Protein AF-A0A5R2N4B3-F1 (afdb_monomer_lite)

Sequence (99 aa):
DDMGPGTDMPTPSGAVSRSLFKKQSAQEAHGSDFGIPGEPIKPLFKKNSLDEMTVRRTETPIEGDKPVKRERAGIGSYEDPGDARREKRRPGKTGRPGK

Foldseek 3Di:
DDDDPDDDDDDPPPDDPDDPDDDDDPCRVPVPPPDDVPDPDPDPDDDDDVCNVCVVVPPDPDVPDDPDDDDDPPPDLPPDPVSVVVVVPDDDPDDDPDD

pLDDT: mean 70.24, std 7.77, range [52.03, 85.44]

Secondary structure (DSSP, 8-state):
----S-S-PPPPTT--SS-SSPPPPHHHHHS-SS--TTS-PPPSSPPPPHHHHHTTTSS---TT-PPP-PPPTT-STTS-HHHHHHHHHSPP--S-S--

Radius of gyration: 38.05 Å; chains: 1; bounding box: 80×50×77 Å

Structure (mmCIF, N/CA/C/O backbone):
data_AF-A0A5R2N4B3-F1
#
_entry.id   AF-A0A5R2N4B3-F1
#
loop_
_atom_site.group_PDB
_atom_site.id
_atom_site.type_symbol
_atom_site.label_atom_id
_atom_site.label_alt_id
_atom_site.label_comp_id
_atom_site.label_asym_id
_atom_site.label_entity_id
_atom_site.label_seq_id
_atom_site.pdbx_PDB_ins_code
_atom_site.Cartn_x
_atom_site.Cartn_y
_atom_site.Cartn_z
_atom_site.occupancy
_atom_site.B_iso_or_equiv
_atom_site.auth_seq_id
_atom_site.auth_comp_id
_atom_site.auth_asym_id
_atom_site.auth_atom_id
_atom_site.pdbx_PDB_model_num
ATOM 1 N N . ASP A 1 1 ? -39.574 32.624 24.560 1.00 60.62 1 ASP A N 1
ATOM 2 C CA . ASP A 1 1 ? -38.742 31.900 23.579 1.00 60.62 1 ASP A CA 1
ATOM 3 C C . ASP A 1 1 ? -38.765 30.403 23.849 1.00 60.62 1 ASP A C 1
ATOM 5 O O . ASP A 1 1 ? -37.759 29.823 24.230 1.00 60.62 1 ASP A O 1
ATOM 9 N N . ASP A 1 2 ? -39.934 29.786 23.674 1.00 52.03 2 ASP A N 1
ATOM 10 C CA . ASP A 1 2 ? -40.120 28.337 23.792 1.00 52.03 2 ASP A CA 1
ATOM 11 C C . ASP A 1 2 ? -40.854 27.866 22.537 1.00 52.03 2 ASP A C 1
ATOM 13 O O . ASP A 1 2 ? -42.078 27.942 22.433 1.00 52.03 2 ASP A O 1
ATOM 17 N N . MET A 1 3 ? -40.081 27.499 21.518 1.00 63.59 3 MET A N 1
ATOM 18 C CA . MET A 1 3 ? -40.621 26.966 20.271 1.00 63.59 3 MET A CA 1
ATOM 19 C C . MET A 1 3 ? -40.657 25.440 20.395 1.00 63.59 3 MET A C 1
ATOM 21 O O . MET A 1 3 ? -39.768 24.741 19.910 1.00 63.59 3 MET A O 1
ATOM 25 N N . GLY A 1 4 ? -41.686 24.934 21.083 1.00 64.00 4 GLY A N 1
ATOM 26 C CA . GLY A 1 4 ? -42.110 23.534 20.992 1.00 64.00 4 GLY A CA 1
ATOM 27 C C . GLY A 1 4 ? -42.492 23.156 19.550 1.00 64.00 4 GLY A C 1
ATOM 28 O O . GLY A 1 4 ? -42.630 24.043 18.704 1.00 64.00 4 GLY A O 1
ATOM 29 N N . 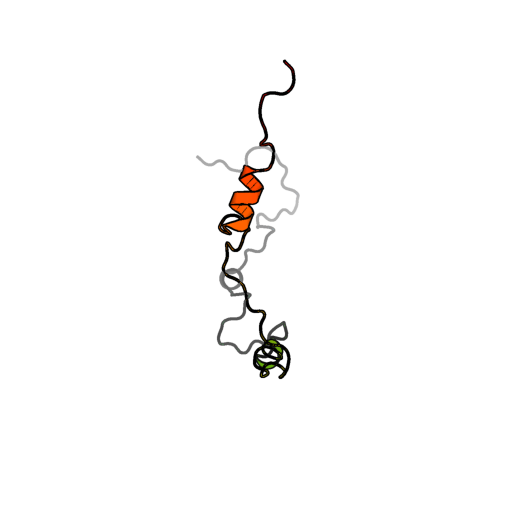PRO A 1 5 ? -42.626 21.851 19.237 1.00 65.75 5 PRO A N 1
ATOM 30 C CA . PRO A 1 5 ? -42.748 21.364 17.864 1.00 65.75 5 PRO A CA 1
ATOM 31 C C . PRO A 1 5 ? -43.955 22.011 17.184 1.00 65.75 5 PRO A C 1
ATOM 33 O O . PRO A 1 5 ? -45.103 21.747 17.533 1.00 65.75 5 PRO A O 1
ATOM 36 N N . GLY A 1 6 ? -43.667 22.914 16.250 1.00 61.00 6 GLY A N 1
ATOM 37 C CA . GLY A 1 6 ? -44.678 23.659 15.525 1.00 61.00 6 GLY A CA 1
ATOM 38 C C . GLY A 1 6 ? -45.613 22.729 14.758 1.00 61.00 6 GLY A C 1
ATOM 39 O O . GLY A 1 6 ? -45.165 21.809 14.078 1.00 61.00 6 GLY A O 1
ATOM 40 N N . THR A 1 7 ? -46.903 23.045 14.862 1.00 56.03 7 THR A N 1
ATOM 41 C CA . THR A 1 7 ? -47.959 22.788 13.872 1.00 56.03 7 THR A CA 1
ATOM 42 C C . THR A 1 7 ? -48.175 21.324 13.445 1.00 56.03 7 THR A C 1
ATOM 44 O O . THR A 1 7 ? -47.549 20.809 12.523 1.00 56.03 7 THR A O 1
ATOM 47 N N . ASP A 1 8 ? -49.166 20.711 14.100 1.00 56.03 8 ASP A N 1
ATOM 48 C CA . ASP A 1 8 ? -50.223 19.873 13.505 1.00 56.03 8 ASP A CA 1
ATOM 49 C C . ASP A 1 8 ? -49.867 18.513 12.877 1.00 56.03 8 ASP A C 1
ATOM 51 O O . ASP A 1 8 ? -50.561 18.044 11.975 1.00 56.03 8 ASP A O 1
ATOM 55 N N . MET A 1 9 ? -48.860 17.806 13.391 1.00 63.06 9 MET A N 1
ATOM 56 C CA . MET A 1 9 ? -48.711 16.371 13.106 1.00 63.06 9 MET A CA 1
ATOM 57 C C . MET A 1 9 ? -49.343 15.537 14.236 1.00 63.06 9 MET A C 1
ATOM 59 O O . MET A 1 9 ? -48.891 15.658 15.378 1.00 63.06 9 MET A O 1
ATOM 63 N N . PRO A 1 10 ? -50.353 14.678 13.980 1.00 65.19 10 PRO A N 1
ATOM 64 C CA . PRO A 1 10 ? -50.886 13.797 15.013 1.00 65.19 10 PRO A CA 1
ATOM 65 C C . PRO A 1 10 ? -49.785 12.831 15.459 1.00 65.19 10 PRO A C 1
ATOM 67 O O . PRO A 1 10 ? -49.255 12.059 14.659 1.00 65.19 10 PRO A O 1
ATOM 70 N N . THR A 1 11 ? -49.427 12.868 16.742 1.00 64.25 11 THR A N 1
ATOM 71 C CA . THR A 1 11 ? -48.562 11.850 17.337 1.00 64.25 11 THR A CA 1
ATOM 72 C C . THR A 1 11 ? -49.271 10.499 17.222 1.00 64.25 11 THR A C 1
ATOM 74 O O . THR A 1 11 ? -50.397 10.358 17.707 1.00 64.25 11 THR A O 1
ATOM 77 N N . PRO A 1 12 ? -48.674 9.493 16.555 1.00 67.12 12 PRO A N 1
ATOM 78 C CA . PRO A 1 12 ? -49.332 8.205 16.412 1.00 67.12 12 PRO A CA 1
ATOM 79 C C . PRO A 1 12 ? -49.539 7.584 17.797 1.00 67.12 12 PRO A C 1
ATOM 81 O O . PRO A 1 12 ? -48.654 7.633 18.656 1.00 67.12 12 PRO A O 1
ATOM 84 N N . SER A 1 13 ? -50.727 7.021 18.022 1.00 57.25 13 SER A N 1
ATOM 85 C CA . SER A 1 13 ? -51.082 6.345 19.273 1.00 57.25 13 SER A CA 1
ATOM 86 C C . SER A 1 13 ? -50.028 5.282 19.610 1.00 57.25 13 SER A C 1
ATOM 88 O O . SER A 1 13 ? -49.789 4.374 18.815 1.00 57.25 13 SER A O 1
ATOM 90 N N . GLY A 1 14 ? -49.356 5.427 20.758 1.00 64.56 14 GLY A N 1
ATOM 91 C CA . GLY A 1 14 ? -48.257 4.551 21.191 1.00 64.56 14 GLY A CA 1
ATOM 92 C C . GLY A 1 14 ? -46.840 5.085 20.938 1.00 64.56 14 GLY A C 1
ATOM 93 O O . GLY A 1 14 ? -45.872 4.399 21.269 1.00 64.56 14 GLY A O 1
ATOM 94 N N . ALA A 1 15 ? -46.687 6.300 20.398 1.00 63.38 15 ALA A N 1
ATOM 95 C CA . ALA A 1 15 ? -45.385 6.942 20.244 1.00 63.38 15 ALA A CA 1
ATOM 96 C C . ALA A 1 15 ? -44.750 7.242 21.611 1.00 63.38 15 ALA A C 1
ATOM 98 O O . ALA A 1 15 ? -45.080 8.216 22.288 1.00 63.38 15 ALA A O 1
ATOM 99 N N . VAL A 1 16 ? -43.806 6.399 22.021 1.00 67.00 16 VAL A N 1
ATOM 100 C CA . VAL A 1 16 ? -42.934 6.687 23.158 1.00 67.00 16 VAL A CA 1
ATOM 101 C C . VAL A 1 16 ? -42.027 7.850 22.746 1.00 67.00 16 VAL A C 1
ATOM 103 O O . VAL A 1 16 ? -41.316 7.744 21.752 1.00 67.00 16 VAL A O 1
ATOM 106 N N . SER A 1 17 ? -41.993 8.942 23.518 1.00 65.38 17 SER A N 1
ATOM 107 C CA . SER A 1 17 ? -41.125 10.122 23.301 1.00 65.38 17 SER A CA 1
ATOM 108 C C . SER A 1 17 ? -39.625 9.843 23.511 1.00 65.38 17 SER A C 1
ATOM 110 O O . SER A 1 17 ? -38.831 10.729 23.827 1.00 65.38 17 SER A O 1
ATOM 112 N N . ARG A 1 18 ? -39.219 8.582 23.372 1.00 72.31 18 ARG A N 1
ATOM 113 C CA . ARG A 1 18 ? -37.848 8.113 23.509 1.00 72.31 18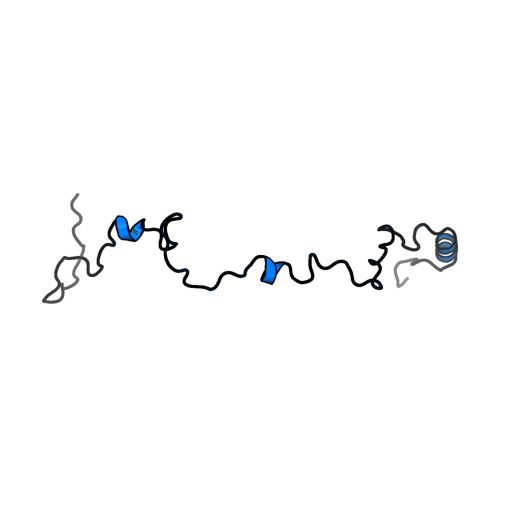 ARG A CA 1
ATOM 114 C C . ARG A 1 18 ? -37.281 7.864 22.118 1.00 72.31 18 ARG A C 1
ATOM 116 O O . ARG A 1 18 ? -37.960 7.337 21.246 1.00 72.31 18 ARG A O 1
ATOM 123 N N . SER A 1 19 ? -36.018 8.240 21.939 1.00 74.81 19 SER A N 1
ATOM 124 C CA . SER A 1 19 ? -35.236 7.955 20.733 1.00 74.81 19 SER A CA 1
ATOM 125 C C . SER A 1 19 ? -35.403 6.493 20.305 1.00 74.81 19 SER A C 1
ATOM 127 O O . SER A 1 19 ? -35.101 5.593 21.087 1.00 74.81 19 SER A O 1
ATOM 129 N N . LEU A 1 20 ? -35.835 6.269 19.058 1.00 80.19 20 LEU A N 1
ATOM 130 C CA . LEU A 1 20 ? -35.891 4.940 18.430 1.00 80.19 20 LEU A CA 1
ATOM 131 C C . LEU A 1 20 ? -34.493 4.351 18.187 1.00 80.19 20 LEU A C 1
ATOM 133 O O . LEU A 1 20 ? -34.343 3.157 17.947 1.00 80.19 20 LEU A O 1
ATOM 137 N N . PHE A 1 21 ? -33.463 5.192 18.261 1.00 80.50 21 PHE A N 1
ATOM 138 C CA . PHE A 1 21 ? -32.073 4.793 18.133 1.00 80.50 21 PHE A CA 1
ATOM 139 C C . PHE A 1 21 ? -31.470 4.562 19.515 1.00 80.50 21 PHE A C 1
ATOM 141 O O . PHE A 1 21 ? -31.548 5.426 20.400 1.00 80.50 21 PHE A O 1
ATOM 148 N N . LYS A 1 22 ? -30.822 3.410 19.689 1.00 82.12 22 LYS A N 1
ATOM 149 C CA . LYS A 1 22 ? -29.964 3.146 20.842 1.00 82.12 22 LYS A CA 1
ATOM 150 C C . LYS A 1 22 ? -28.717 4.027 20.719 1.00 82.12 22 LYS A C 1
ATOM 152 O O . LYS A 1 22 ? -28.010 3.945 19.719 1.00 82.12 22 LYS A O 1
ATOM 157 N N . LYS A 1 23 ? -28.443 4.872 21.719 1.00 80.69 23 LYS A N 1
ATOM 158 C CA . LYS A 1 23 ? -27.179 5.622 21.777 1.00 80.69 23 LYS A CA 1
ATOM 159 C C . LYS A 1 23 ? -26.047 4.633 22.050 1.00 80.69 23 LYS A C 1
ATOM 161 O O . LYS A 1 23 ? -26.128 3.884 23.025 1.00 80.69 23 LYS A O 1
ATOM 166 N N . GLN A 1 24 ? -25.033 4.627 21.190 1.00 81.56 24 GLN A N 1
ATOM 167 C CA . GLN A 1 24 ? -23.815 3.853 21.422 1.00 81.56 24 GLN A CA 1
ATOM 168 C C . GLN A 1 24 ? -23.153 4.318 22.725 1.00 81.56 24 GLN A C 1
ATOM 170 O O . GLN A 1 24 ? -23.203 5.505 23.068 1.00 81.56 24 GLN A O 1
ATOM 175 N N . SER A 1 25 ? -22.580 3.379 23.479 1.00 81.81 25 SER A N 1
ATOM 176 C CA . SER A 1 25 ? -21.840 3.715 24.703 1.00 81.81 25 SER A CA 1
ATOM 177 C C . SER A 1 25 ? -20.471 4.320 24.364 1.00 81.81 25 SER A C 1
ATOM 179 O O . SER A 1 25 ? -19.928 4.057 23.296 1.00 81.81 25 SER A O 1
ATOM 181 N N . ALA A 1 26 ? -19.876 5.108 25.268 1.00 77.25 26 ALA A N 1
ATOM 182 C CA . ALA A 1 26 ? -18.538 5.674 25.049 1.00 77.25 26 ALA A CA 1
ATOM 183 C C . ALA A 1 26 ? -17.471 4.582 24.829 1.00 77.25 26 ALA A C 1
ATOM 185 O O . ALA A 1 26 ? -16.600 4.738 23.979 1.00 77.25 26 ALA A O 1
ATOM 186 N N . GLN A 1 27 ? -17.590 3.451 25.535 1.00 73.38 27 GLN A N 1
ATOM 187 C CA . GLN A 1 27 ? -16.749 2.265 25.344 1.00 73.38 27 GLN A CA 1
ATOM 188 C C . GLN A 1 27 ? -16.909 1.629 23.960 1.00 73.38 27 GLN A C 1
ATOM 190 O O . GLN A 1 27 ? -15.955 1.074 23.441 1.00 73.38 27 GLN A O 1
ATOM 195 N N . GLU A 1 28 ? -18.101 1.688 23.375 1.00 74.31 28 GLU A N 1
ATOM 196 C CA . GLU A 1 28 ? -18.398 1.126 22.053 1.00 74.31 28 GLU A CA 1
ATOM 197 C C . GLU A 1 28 ? -18.002 2.094 20.929 1.00 74.31 28 GLU A C 1
ATOM 199 O O . GLU A 1 28 ? -17.591 1.661 19.864 1.00 74.31 28 GLU A O 1
ATOM 204 N N . ALA A 1 29 ? -18.065 3.406 21.176 1.00 74.12 29 ALA A N 1
ATOM 205 C CA . ALA A 1 29 ? -17.636 4.433 20.225 1.00 74.12 29 ALA A CA 1
ATOM 206 C C . ALA A 1 29 ? -16.107 4.625 20.179 1.00 74.12 29 ALA A C 1
ATOM 208 O O . ALA A 1 29 ? -15.564 5.005 19.144 1.00 74.12 29 ALA A O 1
ATOM 209 N N . HIS A 1 30 ? -15.418 4.403 21.304 1.00 70.31 30 HIS A N 1
ATOM 210 C CA . HIS A 1 30 ? -13.961 4.546 21.425 1.00 70.31 30 HIS A CA 1
ATOM 211 C C . HIS A 1 30 ? -13.230 3.217 21.631 1.00 70.31 30 HIS A C 1
ATOM 213 O O . HIS A 1 30 ? -12.001 3.200 21.711 1.00 70.31 30 HIS A O 1
ATOM 219 N N . GLY A 1 31 ? -13.967 2.110 21.719 1.00 68.25 31 GLY A N 1
ATOM 220 C CA . GLY A 1 31 ? -13.401 0.773 21.654 1.00 68.25 31 GLY A CA 1
ATOM 221 C C . GLY A 1 31 ? -12.757 0.608 20.291 1.00 68.25 31 GLY A C 1
ATOM 222 O O . GLY A 1 31 ? -13.402 0.785 19.261 1.00 68.25 31 GLY A O 1
ATOM 223 N N . SER A 1 32 ? -11.458 0.344 20.267 1.00 65.12 32 SER A N 1
ATOM 224 C CA . SER A 1 32 ? -10.771 0.094 19.014 1.00 65.12 32 SER A CA 1
ATOM 225 C C . SER A 1 32 ? -11.264 -1.245 18.459 1.00 65.12 32 SER A C 1
ATOM 227 O O . SER A 1 32 ? -10.822 -2.302 18.908 1.00 65.12 32 SER A O 1
ATOM 229 N N . ASP A 1 33 ? -12.154 -1.206 17.463 1.00 62.75 33 ASP A N 1
ATOM 230 C CA . ASP A 1 33 ? -12.551 -2.386 16.669 1.00 62.75 33 ASP A CA 1
ATOM 231 C C . ASP A 1 33 ? -11.329 -3.106 16.067 1.00 62.75 33 ASP A C 1
ATOM 233 O O . ASP A 1 33 ? -11.342 -4.299 15.763 1.00 62.75 33 ASP A O 1
ATOM 237 N N . PHE A 1 34 ? -10.228 -2.371 15.934 1.00 61.06 34 PHE A N 1
ATOM 238 C CA . PHE A 1 34 ? -8.899 -2.903 15.708 1.00 61.06 34 PHE A CA 1
ATOM 239 C C . PHE A 1 34 ? -8.288 -3.234 17.069 1.00 61.06 34 PHE A C 1
ATOM 241 O O . PHE A 1 34 ? -7.908 -2.326 17.802 1.00 61.06 34 PHE A O 1
ATOM 248 N N . GLY A 1 35 ? -8.243 -4.525 17.410 1.00 61.28 35 GLY A N 1
ATOM 249 C CA . GLY A 1 35 ? -7.784 -5.034 18.705 1.00 61.28 35 GLY A CA 1
ATOM 250 C C . GLY A 1 35 ? -6.613 -4.254 19.312 1.00 61.28 35 GLY A C 1
ATOM 251 O O . GLY A 1 35 ? -5.636 -3.938 18.628 1.00 61.28 35 GLY A O 1
ATOM 252 N N . ILE A 1 36 ? -6.737 -3.944 20.603 1.00 63.53 36 ILE A N 1
ATOM 253 C CA . ILE A 1 36 ? -5.751 -3.188 21.378 1.00 63.53 36 ILE A CA 1
ATOM 254 C C . ILE A 1 36 ? -4.377 -3.863 21.213 1.00 63.53 36 ILE A C 1
ATOM 256 O O . ILE A 1 36 ? -4.262 -5.068 21.469 1.00 63.53 36 ILE A O 1
ATOM 260 N N . PRO A 1 37 ? -3.322 -3.139 20.788 1.00 59.72 37 PRO A N 1
ATOM 261 C CA . PRO A 1 37 ? -1.993 -3.723 20.666 1.00 59.72 37 PRO A CA 1
ATOM 262 C C . PRO A 1 37 ? -1.502 -4.147 22.057 1.00 59.72 37 PRO A C 1
ATOM 264 O O . PRO A 1 37 ? -1.151 -3.307 22.879 1.00 59.72 37 PRO A O 1
ATOM 267 N N . GLY A 1 38 ? -1.510 -5.454 22.327 1.00 62.44 38 GLY A N 1
ATOM 268 C CA . GLY A 1 38 ? -1.075 -6.028 23.606 1.00 62.44 38 GLY A CA 1
ATOM 269 C C . GLY A 1 38 ? -1.956 -7.164 24.121 1.00 62.44 38 GLY A C 1
ATOM 270 O O . GLY A 1 38 ? -1.458 -8.028 24.838 1.00 62.44 38 GLY A O 1
ATOM 271 N N . GLU A 1 39 ? -3.225 -7.230 23.713 1.00 68.56 39 GLU A N 1
ATOM 272 C CA . GLU A 1 39 ? -4.065 -8.392 24.010 1.00 68.56 39 GLU A CA 1
ATOM 273 C C . GLU A 1 39 ? -3.888 -9.463 22.920 1.00 68.56 39 GLU A C 1
ATOM 275 O O . GLU A 1 39 ? -3.925 -9.134 21.729 1.00 68.56 39 GLU A O 1
ATOM 280 N N . PRO A 1 40 ? -3.685 -10.750 23.274 1.00 66.25 40 PRO A N 1
ATOM 281 C CA . PRO A 1 40 ? -3.518 -11.837 22.313 1.00 66.25 40 PRO A CA 1
ATOM 282 C C . PRO A 1 40 ? -4.872 -12.216 21.698 1.00 66.25 40 PRO A C 1
ATOM 284 O O . PRO A 1 40 ? -5.389 -13.319 21.879 1.00 66.25 40 PRO A O 1
ATOM 287 N N . ILE A 1 41 ? -5.474 -11.284 20.965 1.00 70.25 41 ILE A N 1
ATOM 288 C CA . ILE A 1 41 ? -6.667 -11.539 20.171 1.00 70.25 41 ILE A CA 1
ATOM 289 C C . ILE A 1 41 ? -6.208 -12.310 18.936 1.00 70.25 41 ILE A C 1
ATOM 291 O O . ILE A 1 41 ? -5.336 -11.864 18.184 1.00 70.25 41 ILE A O 1
ATOM 295 N N . LYS A 1 42 ? -6.781 -13.501 18.736 1.00 74.88 42 LYS A N 1
ATOM 296 C CA . LYS A 1 42 ? -6.522 -14.309 17.540 1.00 74.88 42 LYS A CA 1
ATOM 297 C C . LYS A 1 42 ? -6.853 -13.459 16.304 1.00 74.88 42 LYS A C 1
ATOM 299 O O . LYS A 1 42 ? -7.981 -12.975 16.205 1.00 74.88 42 LYS A O 1
ATOM 304 N N . PRO A 1 43 ? -5.902 -13.249 15.378 1.00 74.12 43 PRO A N 1
ATOM 305 C CA . PRO A 1 43 ? -6.134 -12.388 14.229 1.00 74.12 43 PRO A CA 1
ATOM 306 C C . PRO A 1 43 ? -7.201 -13.001 13.314 1.00 74.12 43 PRO A C 1
ATOM 308 O O . PRO A 1 43 ? -7.183 -14.202 13.053 1.00 74.12 43 PRO A O 1
ATOM 311 N N . LEU A 1 44 ? -8.103 -12.165 12.793 1.00 80.88 44 LEU A N 1
ATOM 312 C CA . LEU A 1 44 ? -9.163 -12.574 11.856 1.00 80.88 44 LEU A CA 1
ATOM 313 C C . LEU A 1 44 ? -8.622 -13.030 10.491 1.00 80.88 44 LEU A C 1
ATOM 315 O O . LEU A 1 44 ? -9.331 -13.665 9.717 1.00 80.88 44 LEU A O 1
ATOM 319 N N . PHE A 1 45 ? -7.362 -12.711 10.199 1.00 80.62 45 PHE A N 1
ATOM 320 C CA . PHE A 1 45 ? -6.701 -13.019 8.940 1.00 80.62 45 PHE A CA 1
ATOM 321 C C . PHE A 1 45 ? -5.334 -13.639 9.214 1.00 80.62 45 PHE A C 1
ATOM 323 O O . PH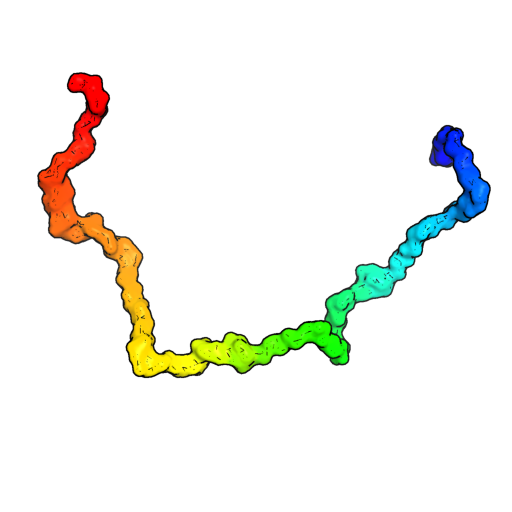E A 1 45 ? -4.623 -13.228 10.138 1.00 80.62 45 PHE A O 1
ATOM 330 N N . LYS A 1 46 ? -4.933 -14.605 8.384 1.00 85.44 46 LYS A N 1
ATOM 331 C CA . LYS A 1 46 ? -3.566 -15.124 8.403 1.00 85.44 46 LYS A CA 1
ATOM 332 C C . LYS A 1 46 ? -2.621 -14.020 7.919 1.00 85.44 46 LYS A C 1
ATOM 334 O O . LYS A 1 46 ? -2.779 -13.518 6.811 1.00 85.44 46 LYS A O 1
ATOM 339 N N . LYS A 1 47 ? -1.661 -13.622 8.758 1.00 85.38 47 LYS A N 1
ATOM 340 C CA . LYS A 1 47 ? -0.560 -12.746 8.337 1.00 85.38 47 LYS A CA 1
ATOM 341 C C . LYS A 1 47 ? 0.486 -13.596 7.634 1.00 85.38 47 LYS A C 1
ATOM 343 O O . LYS A 1 47 ? 0.799 -14.684 8.117 1.00 85.38 47 LYS A O 1
ATOM 348 N N . ASN A 1 48 ? 1.019 -13.082 6.533 1.00 84.31 48 ASN A N 1
ATOM 349 C CA . ASN A 1 48 ? 2.119 -13.747 5.856 1.00 84.31 48 ASN A CA 1
ATOM 350 C C . ASN A 1 48 ? 3.361 -13.724 6.751 1.00 84.31 48 ASN A C 1
ATOM 352 O O . ASN A 1 48 ? 3.620 -12.718 7.426 1.00 84.31 48 ASN A O 1
ATOM 356 N N . SER A 1 49 ? 4.118 -14.817 6.764 1.00 85.38 49 SER A N 1
ATOM 357 C CA . SER A 1 49 ? 5.422 -14.836 7.430 1.00 85.38 49 SER A CA 1
ATOM 358 C C . SER A 1 49 ? 6.454 -14.051 6.612 1.00 85.38 49 SER A C 1
ATOM 360 O O . SER A 1 49 ? 6.265 -13.785 5.423 1.00 85.38 49 SER A O 1
ATOM 362 N N . LEU A 1 50 ? 7.558 -13.651 7.252 1.00 79.19 50 LEU A N 1
ATOM 363 C CA . LEU A 1 50 ? 8.669 -13.014 6.544 1.00 79.19 50 LEU A CA 1
ATOM 364 C C . LEU A 1 50 ? 9.182 -13.941 5.438 1.00 79.19 50 LEU A C 1
ATOM 366 O O . LEU A 1 50 ? 9.316 -13.485 4.311 1.00 79.19 50 LEU A O 1
ATOM 370 N N . ASP A 1 51 ? 9.322 -15.235 5.734 1.00 77.12 51 ASP A N 1
ATOM 371 C CA . ASP A 1 51 ? 9.730 -16.260 4.770 1.00 77.12 51 ASP A CA 1
ATOM 372 C C . ASP A 1 51 ? 8.793 -16.301 3.554 1.00 77.12 51 ASP A C 1
ATOM 374 O O . ASP A 1 51 ? 9.250 -16.280 2.415 1.00 77.12 51 ASP A O 1
ATOM 378 N N . GLU A 1 52 ? 7.475 -16.244 3.766 1.00 82.00 52 GLU A N 1
ATOM 379 C CA . GLU A 1 52 ? 6.485 -16.188 2.680 1.00 82.00 52 GLU A CA 1
ATOM 380 C C . GLU A 1 52 ? 6.615 -14.910 1.823 1.00 82.00 52 GLU A C 1
ATOM 382 O O . GLU A 1 52 ? 6.285 -14.918 0.637 1.00 82.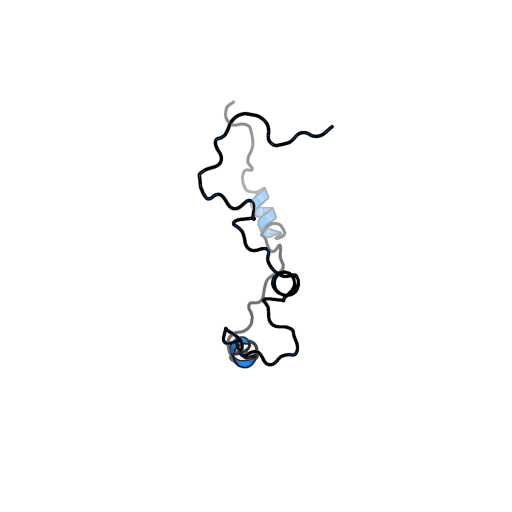00 52 GLU A O 1
ATOM 387 N N . MET A 1 53 ? 7.123 -13.814 2.397 1.00 78.00 53 MET A N 1
ATOM 388 C CA . MET A 1 53 ? 7.303 -12.519 1.726 1.00 78.00 53 MET A CA 1
ATOM 389 C C . MET A 1 53 ? 8.710 -12.302 1.140 1.00 78.00 53 MET A C 1
ATOM 391 O O . MET A 1 53 ? 8.904 -11.350 0.366 1.00 78.00 53 MET A O 1
ATOM 395 N N . THR A 1 54 ? 9.697 -13.117 1.525 1.00 76.62 54 THR A N 1
ATOM 396 C CA . THR A 1 54 ? 11.110 -12.968 1.131 1.00 76.62 54 THR A CA 1
ATOM 397 C C . THR A 1 54 ? 11.648 -14.097 0.265 1.00 76.62 54 THR A C 1
ATOM 399 O O . THR A 1 54 ? 12.735 -13.936 -0.294 1.00 76.62 54 THR A O 1
ATOM 402 N N . VAL A 1 55 ? 10.910 -15.193 0.077 1.00 67.81 55 VAL A N 1
ATOM 403 C CA . VAL A 1 55 ? 11.213 -16.184 -0.971 1.00 67.81 55 VAL A CA 1
ATOM 404 C C . VAL A 1 55 ? 11.375 -15.455 -2.319 1.00 67.81 55 VAL A C 1
ATOM 406 O O . VAL A 1 55 ? 10.577 -14.576 -2.661 1.00 67.81 55 VAL A O 1
ATOM 409 N N . ARG A 1 56 ? 12.456 -15.757 -3.055 1.00 62.16 56 ARG A N 1
ATOM 410 C CA . ARG A 1 56 ? 12.985 -15.025 -4.238 1.00 62.16 56 ARG A CA 1
ATOM 411 C C . ARG A 1 56 ? 13.609 -13.632 -4.032 1.00 62.16 56 ARG A C 1
ATOM 413 O O . ARG A 1 56 ? 14.211 -13.124 -4.974 1.00 62.16 56 ARG A O 1
ATOM 420 N N . ARG A 1 57 ? 13.490 -12.980 -2.865 1.00 66.88 57 ARG A N 1
ATOM 421 C CA . ARG A 1 57 ? 14.162 -11.681 -2.587 1.00 66.88 57 ARG A CA 1
ATOM 422 C C . ARG A 1 57 ? 15.569 -11.842 -2.023 1.00 66.88 57 ARG A C 1
ATOM 424 O O . ARG A 1 57 ? 16.413 -10.985 -2.262 1.00 66.88 57 ARG A O 1
ATOM 431 N N . THR A 1 58 ? 15.794 -12.900 -1.251 1.00 62.88 58 THR A N 1
ATOM 432 C CA . THR A 1 58 ? 17.078 -13.186 -0.591 1.00 62.88 58 THR A CA 1
ATOM 433 C C . THR A 1 58 ? 17.738 -14.462 -1.100 1.00 62.88 58 THR A C 1
ATOM 435 O O . THR A 1 58 ? 18.816 -14.809 -0.629 1.00 62.88 58 THR A O 1
ATOM 438 N N . GLU A 1 59 ? 17.113 -15.170 -2.044 1.00 68.81 59 GLU A N 1
ATOM 439 C CA . GLU A 1 59 ? 17.806 -16.222 -2.782 1.00 68.81 59 GLU A CA 1
ATOM 440 C C . GLU A 1 59 ? 18.924 -15.553 -3.576 1.00 68.81 59 GLU A C 1
ATOM 442 O O . GLU A 1 59 ? 18.687 -14.583 -4.303 1.00 68.81 59 GLU A O 1
ATOM 447 N N . THR A 1 60 ? 20.155 -16.029 -3.382 1.00 65.19 60 THR A N 1
ATOM 448 C CA . THR A 1 60 ? 21.289 -15.640 -4.218 1.00 65.19 60 THR A CA 1
ATOM 449 C C . THR A 1 60 ? 20.840 -15.694 -5.671 1.00 65.19 60 THR A C 1
ATOM 451 O O . THR A 1 60 ? 20.233 -16.701 -6.052 1.00 65.19 60 THR A O 1
ATOM 454 N N . PRO A 1 61 ? 21.071 -14.628 -6.461 1.00 64.94 61 PRO A N 1
ATOM 455 C CA . PRO A 1 61 ? 20.623 -14.600 -7.842 1.00 64.94 61 PRO A CA 1
ATOM 456 C C . PRO A 1 61 ? 21.105 -15.877 -8.518 1.00 64.94 61 PRO A C 1
ATOM 458 O O . PRO A 1 61 ? 22.268 -16.249 -8.359 1.00 64.94 61 PRO A O 1
ATOM 461 N N . ILE A 1 62 ? 20.193 -16.560 -9.211 1.00 61.91 62 ILE A N 1
ATOM 462 C CA . ILE A 1 62 ? 20.509 -17.757 -9.990 1.00 61.91 62 ILE A CA 1
ATOM 463 C C . ILE A 1 62 ? 21.739 -17.413 -10.835 1.00 61.91 62 ILE A C 1
ATOM 465 O O . ILE A 1 62 ? 21.710 -16.434 -11.587 1.00 61.91 62 ILE A O 1
ATOM 469 N N . GLU A 1 63 ? 22.835 -18.156 -10.650 1.00 59.91 63 GLU A N 1
ATOM 470 C CA . GLU A 1 63 ? 24.088 -17.940 -11.375 1.00 59.91 63 GLU A CA 1
ATOM 471 C C . GLU A 1 63 ? 23.819 -18.075 -12.882 1.00 59.91 63 GLU A C 1
ATOM 473 O O . GLU A 1 63 ? 23.768 -19.170 -13.432 1.00 59.91 63 GLU A O 1
ATOM 478 N N . GLY A 1 64 ? 23.568 -16.947 -13.550 1.00 61.97 64 GLY A N 1
ATOM 479 C CA . GLY A 1 64 ? 23.182 -16.920 -14.961 1.00 61.97 64 GLY A CA 1
ATOM 480 C C . GLY A 1 64 ? 22.495 -15.624 -15.378 1.00 61.97 64 GLY A C 1
ATOM 481 O O . GLY A 1 64 ? 22.869 -15.039 -16.396 1.00 61.97 64 GLY A O 1
ATOM 482 N N . ASP A 1 65 ? 21.584 -15.104 -14.552 1.00 67.50 65 ASP A N 1
ATOM 483 C CA . ASP A 1 65 ? 20.846 -13.875 -14.862 1.00 67.50 65 ASP A CA 1
ATOM 484 C C . ASP A 1 65 ? 21.604 -12.648 -14.354 1.00 67.50 65 ASP A C 1
ATOM 486 O O . ASP A 1 65 ? 21.364 -12.102 -13.274 1.00 67.50 65 ASP A O 1
ATOM 490 N N . LYS A 1 66 ? 22.574 -12.199 -15.157 1.00 73.19 66 LYS A N 1
ATOM 491 C CA . LYS A 1 66 ? 23.250 -10.922 -14.909 1.00 73.19 66 LYS A CA 1
ATOM 492 C C . LYS A 1 66 ? 22.205 -9.798 -14.942 1.00 73.19 66 LYS A C 1
ATOM 494 O O . LYS A 1 66 ? 21.421 -9.736 -15.891 1.00 73.19 66 LYS A O 1
ATOM 499 N N . PRO A 1 67 ? 22.214 -8.872 -13.968 1.00 75.31 67 PRO A N 1
ATOM 500 C CA . PRO A 1 67 ? 21.289 -7.750 -13.975 1.00 75.31 67 PRO A CA 1
ATOM 501 C C . PRO A 1 67 ? 21.454 -6.940 -15.263 1.00 75.31 67 PRO A C 1
ATOM 503 O O . PRO A 1 67 ? 22.574 -6.714 -15.734 1.00 75.31 67 PRO A O 1
ATOM 506 N N . VAL A 1 68 ? 20.329 -6.497 -15.829 1.00 78.38 68 VAL A N 1
ATOM 507 C CA . VAL A 1 68 ? 20.312 -5.683 -17.049 1.00 78.38 68 VAL A CA 1
ATOM 508 C C . VAL A 1 68 ? 21.157 -4.432 -16.821 1.00 78.38 68 VAL A C 1
ATOM 510 O O . VAL A 1 68 ? 20.834 -3.591 -15.977 1.00 78.38 68 VAL A O 1
ATOM 513 N N . LYS A 1 69 ? 22.243 -4.298 -17.587 1.00 78.81 69 LYS A N 1
ATOM 514 C CA . LYS A 1 69 ? 23.044 -3.074 -17.610 1.00 78.81 69 LYS A CA 1
ATOM 515 C C . LYS A 1 69 ? 22.208 -1.983 -18.263 1.00 78.81 69 LYS A C 1
ATOM 517 O O . LYS A 1 69 ? 21.929 -2.043 -19.455 1.00 78.81 69 LYS A O 1
ATOM 522 N N . ARG A 1 70 ? 21.785 -1.002 -17.469 1.00 80.69 70 ARG A N 1
ATOM 523 C CA . ARG A 1 70 ? 21.097 0.182 -17.984 1.00 80.69 70 ARG A CA 1
ATOM 524 C C . ARG A 1 70 ? 22.135 1.125 -18.576 1.00 80.69 70 ARG A C 1
ATOM 526 O O . ARG A 1 70 ? 23.102 1.485 -17.908 1.00 80.69 70 ARG A O 1
ATOM 533 N N . GLU A 1 71 ? 21.928 1.506 -19.826 1.00 80.25 71 GLU A N 1
ATOM 534 C CA . GLU A 1 71 ? 22.679 2.581 -20.461 1.00 80.25 71 GLU A CA 1
ATOM 535 C C . GLU A 1 71 ? 22.348 3.933 -19.804 1.00 80.25 71 GLU A C 1
ATOM 537 O O . GLU A 1 71 ? 21.327 4.080 -19.122 1.00 80.25 71 GLU A O 1
ATOM 542 N N . ARG A 1 72 ? 23.236 4.925 -19.960 1.00 76.50 72 ARG A N 1
ATOM 543 C CA . ARG A 1 72 ? 22.997 6.281 -19.446 1.00 76.50 72 ARG A CA 1
ATOM 544 C C . ARG A 1 72 ? 21.711 6.843 -20.054 1.00 76.50 72 ARG A C 1
ATOM 546 O O . ARG A 1 72 ? 21.510 6.785 -21.265 1.00 76.50 72 ARG A O 1
ATOM 553 N N . ALA A 1 73 ? 20.863 7.423 -19.206 1.00 69.00 73 ALA A N 1
ATOM 554 C CA . ALA A 1 73 ? 19.701 8.166 -19.669 1.00 69.00 73 ALA A CA 1
ATOM 555 C C . ALA A 1 73 ? 20.171 9.294 -20.604 1.00 69.00 73 ALA A C 1
ATOM 557 O O . ALA A 1 73 ? 21.040 10.075 -20.223 1.00 69.00 73 ALA A O 1
ATOM 558 N N . GLY A 1 74 ? 19.631 9.345 -21.824 1.00 70.06 74 GLY A N 1
ATOM 559 C CA . GLY A 1 74 ? 20.034 10.326 -22.836 1.00 70.06 74 GLY A CA 1
ATOM 560 C C . GLY A 1 74 ? 20.983 9.815 -23.924 1.00 70.06 74 GLY A C 1
ATOM 561 O O . GLY A 1 74 ? 21.396 10.622 -24.749 1.00 70.06 74 GLY A O 1
ATOM 562 N N . ILE A 1 75 ? 21.280 8.507 -24.004 1.00 65.25 75 ILE A N 1
ATOM 563 C CA . ILE A 1 75 ? 21.868 7.884 -25.212 1.00 65.25 75 ILE A CA 1
ATOM 564 C C . ILE A 1 75 ? 20.806 7.854 -26.322 1.00 65.25 75 ILE A C 1
ATOM 566 O O . ILE A 1 75 ? 20.210 6.840 -26.666 1.00 65.25 75 ILE A O 1
ATOM 570 N N . GLY A 1 76 ? 20.472 9.031 -26.826 1.00 63.59 76 GLY A N 1
ATOM 571 C CA . GLY A 1 76 ? 19.838 9.204 -28.118 1.00 63.59 76 GLY A CA 1
ATOM 572 C C . GLY A 1 76 ? 20.883 9.711 -29.103 1.00 63.59 76 GLY A C 1
ATOM 573 O O . GLY A 1 76 ? 21.850 10.363 -28.716 1.00 63.59 76 GLY A O 1
ATOM 574 N N . SER A 1 77 ? 20.635 9.481 -30.386 1.00 61.62 77 SER A N 1
ATOM 575 C CA . SER A 1 77 ? 21.359 10.000 -31.558 1.00 61.62 77 SER A CA 1
ATOM 576 C C . SER A 1 77 ? 21.631 11.514 -31.597 1.00 61.62 77 SER A C 1
ATOM 578 O O . SER A 1 77 ? 22.197 12.018 -32.557 1.00 61.62 77 SER A O 1
ATOM 580 N N . TYR A 1 78 ? 21.203 12.280 -30.596 1.00 61.56 78 TYR A N 1
ATOM 581 C CA . TYR A 1 78 ? 21.330 13.733 -30.580 1.00 61.56 78 TYR A CA 1
ATOM 582 C C . TYR A 1 78 ? 22.760 14.213 -30.278 1.00 61.56 78 TYR A C 1
ATOM 584 O O . TYR A 1 78 ? 23.119 15.330 -30.638 1.00 61.56 78 TYR A O 1
ATOM 592 N N . GLU A 1 79 ? 23.592 13.366 -29.662 1.00 63.41 79 GLU A N 1
ATOM 593 C CA . GLU A 1 79 ? 24.990 13.698 -29.340 1.00 63.41 79 GLU A CA 1
ATOM 594 C C . GLU A 1 79 ? 26.021 12.941 -30.194 1.00 63.41 79 GLU A C 1
ATOM 596 O O . GLU A 1 79 ? 27.218 13.219 -30.106 1.00 63.41 79 GLU A O 1
ATOM 601 N N . ASP A 1 80 ? 25.587 12.010 -31.053 1.00 69.88 80 ASP A N 1
ATOM 602 C CA . ASP A 1 80 ? 26.500 11.280 -31.934 1.00 69.88 80 ASP A CA 1
ATOM 603 C C . ASP A 1 80 ? 26.931 12.180 -33.118 1.00 69.88 80 ASP A C 1
ATOM 605 O O . ASP A 1 80 ? 26.084 12.625 -33.908 1.00 69.88 80 ASP A O 1
ATOM 609 N N . PRO A 1 81 ? 28.241 12.451 -33.313 1.00 67.56 81 PRO A N 1
ATOM 610 C CA . PRO A 1 81 ? 28.733 13.225 -34.455 1.00 67.56 81 PRO A CA 1
ATOM 611 C C . PRO A 1 81 ? 28.314 12.654 -35.822 1.00 67.56 81 PRO A C 1
ATOM 613 O O . PRO A 1 81 ? 28.282 13.401 -36.809 1.00 67.56 81 PRO A O 1
ATOM 616 N N . GLY A 1 82 ? 27.995 11.358 -35.913 1.00 74.25 82 GLY A N 1
ATOM 617 C CA . GLY A 1 82 ? 27.457 10.732 -37.122 1.00 74.25 82 GLY A CA 1
ATOM 618 C C . GLY A 1 82 ? 26.021 11.157 -37.447 1.00 74.25 82 GLY A C 1
ATOM 619 O O . GLY A 1 82 ? 25.694 11.395 -38.616 1.00 74.25 82 GLY A O 1
ATOM 620 N N . ASP A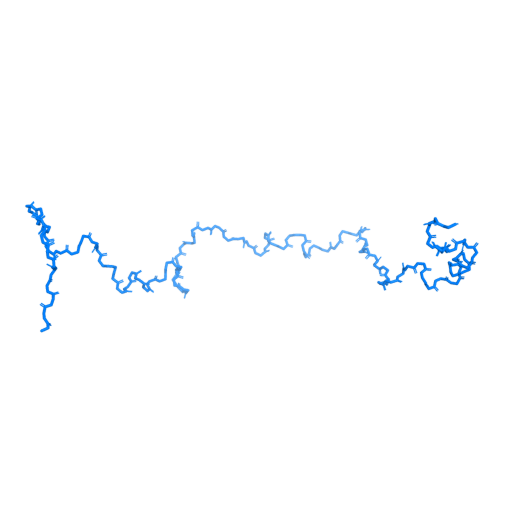 1 83 ? 25.184 11.321 -36.429 1.00 71.19 83 ASP A N 1
ATOM 621 C CA . ASP A 1 83 ? 23.770 11.657 -36.582 1.00 71.19 83 ASP A CA 1
ATOM 622 C C . ASP A 1 83 ? 23.554 13.154 -36.821 1.00 71.19 83 ASP A C 1
ATOM 624 O O . ASP A 1 83 ? 22.788 13.518 -37.717 1.00 71.19 83 ASP A O 1
ATOM 628 N N . ALA A 1 84 ? 24.360 14.024 -36.201 1.00 69.56 84 ALA A N 1
ATOM 629 C CA . ALA A 1 84 ? 24.395 15.453 -36.537 1.00 69.56 84 ALA A CA 1
ATOM 630 C C . ALA A 1 84 ? 24.752 15.700 -38.020 1.00 69.56 84 ALA A C 1
ATOM 632 O O . ALA A 1 84 ? 24.240 16.616 -38.674 1.00 69.56 84 ALA A O 1
ATOM 633 N N . ARG A 1 85 ? 25.633 14.866 -38.596 1.00 72.38 85 ARG A N 1
ATOM 634 C CA . ARG A 1 85 ? 25.966 14.919 -40.033 1.00 72.38 85 ARG A CA 1
ATOM 635 C C . ARG A 1 85 ? 24.809 14.445 -40.907 1.00 72.38 85 ARG A C 1
ATOM 637 O O . ARG A 1 85 ? 24.617 14.993 -41.992 1.00 72.38 85 ARG A O 1
ATOM 644 N N . ARG A 1 86 ? 24.056 13.431 -40.473 1.00 75.94 86 ARG A N 1
ATOM 645 C CA . ARG A 1 86 ? 22.871 12.939 -41.193 1.00 75.94 86 ARG A CA 1
ATOM 646 C C . ARG A 1 86 ? 21.741 13.961 -41.156 1.00 75.94 86 ARG A C 1
ATOM 648 O O . ARG A 1 86 ? 21.119 14.174 -42.191 1.00 75.94 86 ARG A O 1
ATOM 655 N 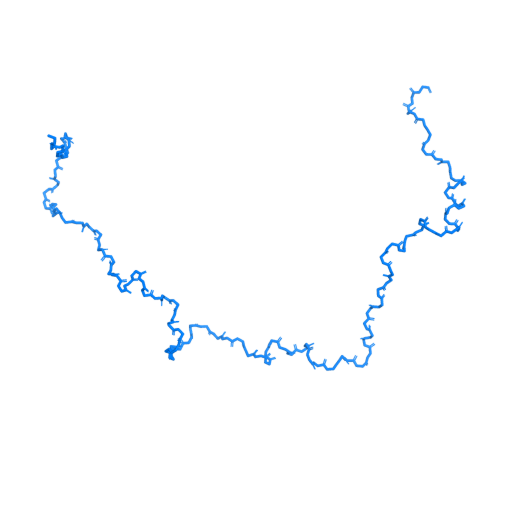N . GLU A 1 87 ? 21.524 14.622 -40.023 1.00 73.62 87 GLU A N 1
ATOM 656 C CA . GLU A 1 87 ? 20.509 15.667 -39.865 1.00 73.62 87 GLU A CA 1
ATOM 657 C C . GLU A 1 87 ? 20.757 16.844 -40.816 1.00 73.62 87 GLU A C 1
ATOM 659 O O . GLU A 1 87 ? 19.869 17.203 -41.585 1.00 73.62 87 GLU A O 1
ATOM 664 N N . LYS A 1 88 ? 21.999 17.349 -40.892 1.00 71.62 88 LYS A N 1
ATOM 665 C CA . LYS A 1 88 ? 22.381 18.427 -41.829 1.00 71.62 88 LYS A CA 1
ATOM 666 C C . LYS A 1 88 ? 22.168 18.087 -43.306 1.00 71.62 88 LYS A C 1
ATOM 668 O O . LYS A 1 88 ? 22.050 18.989 -44.130 1.00 71.62 88 LYS A O 1
ATOM 673 N N . ARG A 1 89 ? 22.183 16.801 -43.666 1.00 77.56 89 ARG A N 1
ATOM 674 C CA . ARG A 1 89 ? 22.041 16.341 -45.058 1.00 77.56 89 ARG A CA 1
ATOM 675 C C . ARG A 1 89 ? 20.596 16.089 -45.466 1.00 77.56 89 ARG A C 1
ATOM 677 O O . ARG A 1 89 ? 20.337 15.933 -46.658 1.00 77.56 89 ARG A O 1
ATOM 684 N N . ARG A 1 90 ? 19.671 15.981 -44.513 1.00 79.06 90 ARG A N 1
ATOM 685 C CA . ARG A 1 90 ? 18.262 15.723 -44.811 1.00 79.06 90 ARG A CA 1
ATOM 686 C C . ARG A 1 90 ? 17.552 17.062 -45.023 1.00 79.06 90 ARG A C 1
ATOM 688 O O . ARG A 1 90 ? 17.792 17.988 -44.253 1.00 79.06 90 ARG A O 1
ATOM 695 N N . PRO A 1 91 ? 16.678 17.184 -46.037 1.00 78.81 91 PRO A N 1
ATOM 696 C CA . PRO A 1 91 ? 15.832 18.360 -46.179 1.00 78.81 91 PRO A CA 1
ATOM 697 C C . PRO A 1 91 ? 15.040 18.570 -44.884 1.00 78.81 91 PRO A C 1
ATOM 699 O O . PRO A 1 91 ? 14.288 17.689 -44.460 1.00 78.81 91 PRO A O 1
ATOM 702 N N . GLY A 1 92 ? 15.259 19.708 -44.225 1.00 75.50 92 GLY A N 1
ATOM 703 C CA . GLY A 1 92 ? 14.486 20.095 -43.051 1.00 75.50 92 GLY A CA 1
ATOM 704 C C . GLY A 1 92 ? 13.037 20.394 -43.430 1.00 75.50 92 GLY A C 1
ATOM 705 O O . GLY A 1 92 ? 12.715 20.602 -44.600 1.00 75.50 92 GLY A O 1
ATOM 706 N N . LYS A 1 93 ? 12.145 20.454 -42.439 1.00 74.38 93 LYS A N 1
ATOM 707 C CA . LYS A 1 93 ? 10.796 20.991 -42.660 1.00 74.38 93 LYS A CA 1
ATOM 708 C C . LYS A 1 93 ? 10.918 22.480 -42.989 1.00 74.38 93 LYS A C 1
ATOM 710 O O . LYS A 1 93 ? 11.059 23.299 -42.087 1.00 74.38 93 LYS A O 1
ATOM 715 N N . THR A 1 94 ? 10.898 22.828 -44.269 1.00 71.69 94 THR A N 1
ATOM 716 C CA . THR A 1 94 ? 10.956 24.215 -44.732 1.00 71.69 94 THR A CA 1
ATOM 717 C C . THR A 1 94 ? 9.590 24.658 -45.258 1.00 71.69 94 THR A C 1
ATOM 719 O O . THR A 1 94 ? 9.014 24.028 -46.138 1.00 71.69 94 THR A O 1
ATOM 722 N N . GLY A 1 95 ? 9.089 25.779 -44.726 1.00 73.88 95 GLY A N 1
ATOM 723 C CA . GLY A 1 95 ? 8.001 26.565 -45.320 1.00 73.88 95 GLY A CA 1
ATOM 724 C C . GLY A 1 95 ? 6.563 26.131 -45.004 1.00 73.88 95 GLY A C 1
ATOM 725 O O . GLY A 1 95 ? 6.249 24.959 -44.815 1.00 73.88 95 GLY A O 1
ATOM 726 N N . ARG A 1 96 ? 5.669 27.130 -44.950 1.00 66.56 96 ARG A N 1
ATOM 727 C CA . ARG A 1 96 ? 4.211 26.966 -44.848 1.00 66.56 96 ARG A CA 1
ATOM 728 C C . ARG A 1 96 ? 3.708 26.290 -46.132 1.00 66.56 96 ARG A C 1
ATOM 730 O O . ARG A 1 96 ? 3.995 26.816 -47.205 1.00 66.56 96 ARG A O 1
ATOM 737 N N . PRO A 1 97 ? 2.967 25.174 -46.055 1.00 66.44 97 PRO A N 1
ATOM 738 C CA . PRO A 1 97 ? 2.451 24.529 -47.253 1.00 66.44 97 PRO A CA 1
ATOM 739 C C . PRO A 1 97 ? 1.431 25.455 -47.928 1.00 66.44 97 PRO A C 1
ATOM 741 O O . PRO A 1 97 ? 0.513 25.941 -47.267 1.00 66.44 97 PRO A O 1
ATOM 744 N N . GLY A 1 98 ? 1.599 25.698 -49.230 1.00 67.88 98 GLY A N 1
ATOM 745 C CA . GLY A 1 98 ? 0.604 26.385 -50.061 1.00 67.88 98 GLY A CA 1
ATOM 746 C C . GLY A 1 98 ? 0.826 27.883 -50.302 1.00 67.88 98 GLY A C 1
ATOM 747 O O . GLY A 1 98 ? -0.076 28.681 -50.047 1.00 67.88 98 GLY A O 1
ATOM 748 N N . LYS A 1 99 ? 1.980 28.266 -50.852 1.00 55.59 99 LYS A N 1
ATOM 749 C CA . LYS A 1 99 ? 2.060 29.384 -51.803 1.00 55.59 99 LYS A CA 1
ATOM 750 C C . LYS A 1 99 ? 2.738 28.911 -53.075 1.00 55.59 99 LYS A C 1
ATOM 752 O O . LYS A 1 99 ? 3.662 28.080 -52.940 1.00 55.59 99 LYS A O 1
#